Protein AF-A0A934GMV4-F1 (afdb_monomer_lite)

pLDDT: mean 93.2, std 3.25, range [79.25, 96.12]

Secondary structure (DSSP, 8-state):
-EEEEEETTEEEEEESHHHHHHHHHHHHSSHHHHHHTT-EEEEE-

Foldseek 3Di:
DWKWKDDPRDIGTQGDPVSVQVVCCVPQVGPVSCVVNVIDIDDDD

Structure (mmCIF, N/CA/C/O backbone):
data_AF-A0A934GMV4-F1
#
_entry.id   AF-A0A934GMV4-F1
#
loop_
_atom_site.group_PDB
_atom_site.id
_atom_site.type_symbol
_atom_site.label_atom_id
_atom_site.label_alt_id
_atom_site.label_comp_id
_atom_site.label_asym_id
_atom_site.label_entity_id
_atom_site.label_seq_id
_atom_site.pdbx_PDB_ins_code
_atom_site.Cartn_x
_atom_site.Cartn_y
_atom_site.Cartn_z
_atom_site.occupancy
_atom_site.B_iso_or_equiv
_atom_site.auth_seq_id
_atom_site.auth_comp_id
_atom_site.auth_asym_id
_atom_site.auth_atom_id
_atom_site.pdbx_PDB_model_num
ATOM 1 N N . MET A 1 1 ? -1.173 9.413 12.663 1.00 81.50 1 MET A N 1
ATOM 2 C CA . MET A 1 1 ? -2.259 8.715 11.941 1.00 81.50 1 MET A CA 1
ATOM 3 C C . MET A 1 1 ? -1.748 7.351 11.528 1.00 81.50 1 MET A C 1
ATOM 5 O O . MET A 1 1 ? -0.613 7.290 11.064 1.00 81.50 1 MET A O 1
ATOM 9 N N . ALA A 1 2 ? -2.520 6.290 11.770 1.00 91.06 2 ALA A N 1
ATOM 10 C CA . ALA A 1 2 ? -2.081 4.931 11.482 1.00 91.06 2 AL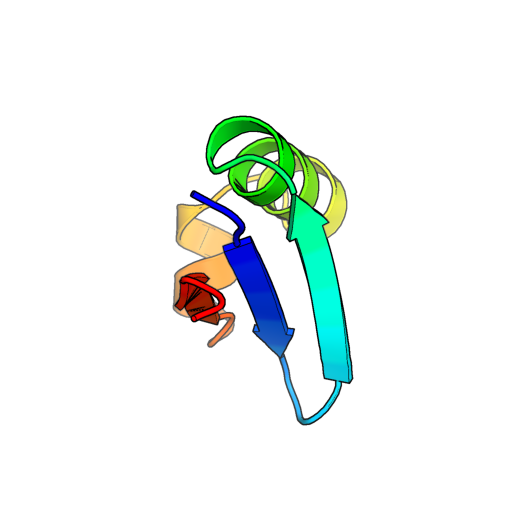A A CA 1
ATOM 11 C C . ALA A 1 2 ? -2.450 4.508 10.048 1.00 91.06 2 ALA A C 1
ATOM 13 O O . ALA A 1 2 ? -3.451 4.977 9.513 1.00 91.06 2 ALA A O 1
ATOM 14 N N . PHE A 1 3 ? -1.669 3.620 9.434 1.00 94.31 3 PHE A N 1
ATOM 15 C CA . PHE A 1 3 ? -1.895 3.094 8.090 1.00 94.31 3 PHE A CA 1
ATOM 16 C C . PHE A 1 3 ? -1.881 1.569 8.081 1.00 94.31 3 PHE A C 1
ATOM 18 O O . PHE A 1 3 ? -1.200 0.908 8.874 1.00 94.31 3 PHE A O 1
ATOM 25 N N . ARG A 1 4 ? -2.645 1.014 7.146 1.00 94.31 4 ARG A N 1
ATOM 26 C CA . ARG A 1 4 ? -2.670 -0.409 6.828 1.00 94.31 4 ARG A CA 1
ATOM 27 C C . ARG A 1 4 ? -2.473 -0.622 5.337 1.00 94.31 4 ARG A C 1
ATOM 29 O O . ARG A 1 4 ? -2.931 0.176 4.522 1.00 94.31 4 ARG A O 1
ATOM 36 N N . VAL A 1 5 ? -1.832 -1.726 5.000 1.00 94.62 5 VAL A N 1
ATOM 37 C CA . VAL A 1 5 ? -1.700 -2.224 3.634 1.00 94.62 5 VAL A CA 1
ATOM 38 C C . VAL A 1 5 ? -2.706 -3.349 3.431 1.00 94.62 5 VAL A C 1
ATOM 40 O O . VAL A 1 5 ? -2.815 -4.232 4.276 1.00 94.62 5 VAL A O 1
ATOM 43 N N . SER A 1 6 ? -3.449 -3.320 2.327 1.00 94.94 6 SER A N 1
ATOM 44 C CA . SER A 1 6 ? -4.394 -4.366 1.938 1.00 94.94 6 SER A CA 1
ATOM 45 C C . SER A 1 6 ? -4.043 -4.924 0.565 1.00 94.94 6 SER A C 1
ATOM 47 O O . SER A 1 6 ? -3.851 -4.165 -0.386 1.00 94.94 6 SER A O 1
ATOM 49 N N . TYR A 1 7 ? -3.969 -6.248 0.457 1.00 95.12 7 TYR A N 1
ATOM 50 C CA . TYR A 1 7 ? -3.675 -6.953 -0.785 1.00 95.12 7 TYR A CA 1
ATOM 51 C C . TYR A 1 7 ? -4.342 -8.330 -0.786 1.00 95.12 7 TYR A C 1
ATOM 53 O O . TYR A 1 7 ? -4.136 -9.122 0.129 1.00 95.12 7 TYR A O 1
ATOM 61 N N . LYS A 1 8 ? -5.158 -8.620 -1.811 1.00 92.81 8 LYS A N 1
ATOM 62 C CA . LYS A 1 8 ? -5.860 -9.912 -1.988 1.00 92.81 8 LYS A CA 1
ATOM 63 C C . LYS A 1 8 ? -6.592 -10.420 -0.729 1.00 92.81 8 LYS A C 1
ATOM 65 O O . LYS A 1 8 ? -6.578 -11.606 -0.428 1.00 92.81 8 LYS A O 1
ATOM 70 N N . GLY A 1 9 ? -7.226 -9.515 0.018 1.00 89.94 9 GLY A N 1
ATOM 71 C CA . GLY A 1 9 ? -7.959 -9.844 1.249 1.00 89.94 9 GLY A CA 1
ATOM 72 C C . GLY A 1 9 ? -7.094 -9.931 2.511 1.00 89.94 9 GLY A C 1
ATOM 73 O O . GLY A 1 9 ? -7.638 -9.945 3.611 1.00 89.94 9 GLY A O 1
A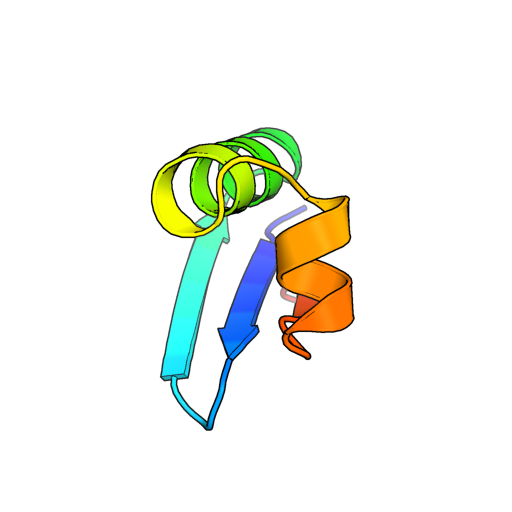TOM 74 N N . ILE A 1 10 ? -5.766 -9.903 2.386 1.00 91.06 10 ILE A N 1
ATOM 75 C CA . ILE A 1 10 ? -4.844 -9.794 3.520 1.00 91.06 10 ILE A CA 1
ATOM 76 C C . ILE A 1 10 ? -4.695 -8.320 3.884 1.00 91.06 10 ILE A C 1
ATOM 78 O O . ILE A 1 10 ? -4.565 -7.466 3.005 1.00 91.06 10 ILE A O 1
ATOM 82 N N . THR A 1 11 ? -4.719 -8.018 5.180 1.00 93.94 11 THR A N 1
ATOM 83 C CA . THR A 1 11 ? -4.534 -6.663 5.704 1.00 93.94 11 THR A CA 1
ATOM 84 C C . THR A 1 11 ? -3.439 -6.661 6.763 1.00 93.94 11 THR A C 1
ATOM 86 O O . THR A 1 11 ? -3.523 -7.409 7.731 1.00 93.94 11 THR A O 1
ATOM 89 N N . GLN A 1 12 ? -2.438 -5.799 6.596 1.00 92.44 12 GLN A N 1
ATOM 90 C CA . GLN A 1 12 ? -1.328 -5.619 7.527 1.00 92.44 12 GLN A CA 1
ATOM 91 C C . GLN A 1 12 ? -1.352 -4.199 8.091 1.00 92.44 12 GLN A C 1
ATOM 93 O O . GLN A 1 12 ? -1.324 -3.227 7.338 1.00 92.44 12 GLN A O 1
ATOM 98 N N . HIS A 1 13 ? -1.373 -4.069 9.415 1.00 92.62 13 HIS A N 1
ATOM 99 C CA . HIS A 1 13 ? -1.258 -2.778 10.094 1.00 92.62 13 HIS A CA 1
ATOM 100 C C . HIS A 1 13 ? 0.221 -2.416 10.248 1.00 92.62 13 HIS A C 1
ATOM 102 O O . HIS A 1 13 ? 1.011 -3.246 10.699 1.00 92.62 13 HIS A O 1
ATOM 108 N N . LEU A 1 14 ? 0.591 -1.201 9.837 1.00 90.75 14 LEU A N 1
ATOM 109 C CA . LEU A 1 14 ? 1.993 -0.775 9.733 1.00 90.75 14 LEU A CA 1
ATOM 110 C C . LEU A 1 14 ? 2.298 0.485 10.550 1.00 90.75 14 LEU A C 1
ATOM 112 O O . LEU A 1 14 ? 3.441 0.917 10.609 1.00 90.75 14 LEU A O 1
ATOM 116 N N . GLY A 1 15 ? 1.304 1.052 11.238 1.00 90.19 15 GLY A N 1
ATOM 117 C CA . GLY A 1 15 ? 1.512 2.250 12.042 1.00 90.19 15 GLY A CA 1
ATOM 118 C C . GLY A 1 15 ? 1.722 3.458 11.134 1.00 90.19 15 GLY A C 1
ATOM 119 O O . GLY A 1 15 ? 0.748 4.022 10.664 1.00 90.19 15 GLY A O 1
ATOM 120 N N . GLY A 1 16 ? 2.957 3.872 10.871 1.00 93.25 16 GLY A N 1
ATOM 121 C CA . GLY A 1 16 ? 3.245 5.075 10.083 1.00 93.25 16 GLY A CA 1
ATOM 122 C C . GLY A 1 16 ? 3.031 4.922 8.574 1.00 93.25 16 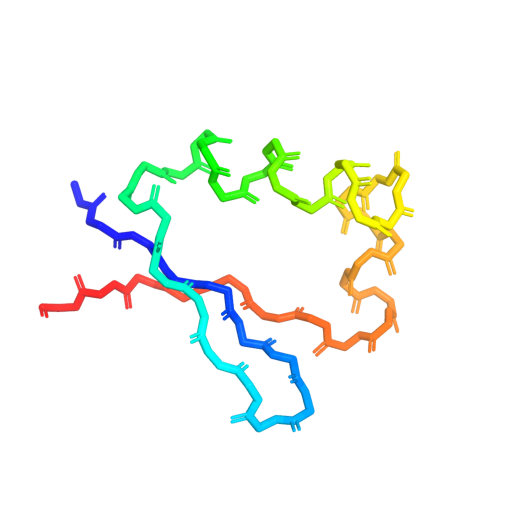GLY A C 1
ATOM 123 O O . GLY A 1 16 ? 3.048 3.818 8.030 1.00 93.25 16 GLY A O 1
ATOM 124 N N . LEU A 1 17 ? 2.887 6.059 7.881 1.00 91.94 17 LEU A N 1
ATOM 125 C CA . LEU A 1 17 ? 2.887 6.093 6.415 1.00 91.94 17 LEU A CA 1
ATOM 126 C C . LEU A 1 17 ? 4.239 5.629 5.861 1.00 91.94 17 LEU A C 1
ATOM 128 O O . LEU A 1 17 ? 4.287 4.845 4.922 1.00 91.94 17 LEU A O 1
ATOM 132 N N . GLU A 1 18 ? 5.328 6.081 6.480 1.00 93.56 18 GLU A N 1
ATOM 133 C CA . GLU A 1 18 ? 6.693 5.695 6.121 1.00 93.56 18 GLU A CA 1
ATOM 134 C C . GLU A 1 18 ? 6.896 4.183 6.252 1.00 93.56 18 GLU A C 1
ATOM 136 O O . GLU A 1 18 ? 7.278 3.529 5.288 1.00 93.56 18 GLU A O 1
ATOM 141 N N . SER A 1 19 ? 6.494 3.596 7.383 1.00 93.69 19 SER A N 1
ATOM 142 C CA . SER A 1 19 ? 6.519 2.144 7.592 1.00 93.69 19 SER A CA 1
ATOM 143 C C . SER A 1 19 ? 5.654 1.388 6.579 1.00 93.69 19 SER A C 1
ATOM 145 O O . SER A 1 19 ? 6.016 0.291 6.150 1.00 93.69 19 SER A O 1
ATOM 147 N N . ALA A 1 20 ? 4.524 1.972 6.158 1.00 94.25 20 ALA A N 1
ATOM 148 C CA . ALA A 1 20 ? 3.717 1.408 5.085 1.00 94.25 20 ALA A CA 1
ATOM 149 C C . ALA A 1 20 ? 4.487 1.374 3.760 1.00 94.25 20 ALA A C 1
ATOM 151 O O . ALA A 1 20 ? 4.521 0.333 3.111 1.00 94.25 20 ALA A O 1
ATOM 152 N N . PHE A 1 21 ? 5.161 2.461 3.387 1.00 93.56 21 PHE A N 1
ATOM 153 C CA . PHE A 1 21 ? 5.970 2.512 2.169 1.00 93.56 21 PHE A CA 1
ATOM 154 C C . PHE A 1 21 ? 7.206 1.614 2.225 1.00 93.56 21 PHE A C 1
ATOM 156 O O . PHE A 1 21 ? 7.472 0.905 1.255 1.00 93.56 21 PHE A O 1
ATOM 163 N N . GLU A 1 22 ? 7.920 1.565 3.349 1.00 95.06 22 GLU A N 1
ATOM 164 C CA . GLU A 1 22 ? 9.037 0.633 3.533 1.00 95.06 22 GLU A CA 1
ATOM 165 C C . GLU A 1 22 ? 8.591 -0.821 3.362 1.00 95.06 22 GLU A C 1
ATOM 167 O O . GLU A 1 22 ? 9.277 -1.615 2.717 1.00 95.06 22 GLU A O 1
ATOM 172 N N . PHE A 1 23 ? 7.420 -1.176 3.896 1.00 94.44 23 PHE A N 1
ATOM 173 C 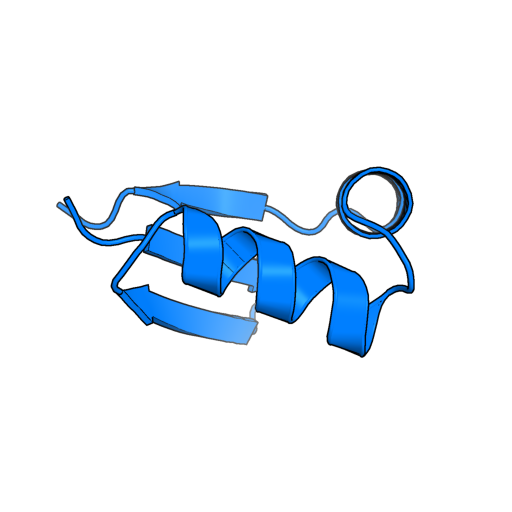CA . PHE A 1 23 ? 6.845 -2.505 3.718 1.00 94.44 23 PHE A CA 1
ATOM 174 C C . PHE A 1 23 ? 6.576 -2.816 2.240 1.00 94.44 23 PHE A C 1
ATOM 176 O O . PHE A 1 23 ? 6.929 -3.906 1.780 1.00 94.44 23 PHE A O 1
ATOM 183 N N . LEU A 1 24 ? 6.013 -1.857 1.490 1.00 94.88 24 LEU A N 1
ATOM 184 C CA . LEU A 1 24 ? 5.781 -2.006 0.050 1.00 94.88 24 LEU A CA 1
ATOM 185 C C . LEU A 1 24 ? 7.093 -2.216 -0.711 1.00 94.88 24 LEU A C 1
ATOM 187 O O . LEU A 1 24 ? 7.196 -3.148 -1.504 1.00 94.88 24 LEU A O 1
ATOM 191 N N . VAL A 1 25 ? 8.113 -1.401 -0.435 1.00 96.06 25 VAL A N 1
ATOM 192 C CA . VAL A 1 25 ? 9.432 -1.514 -1.077 1.00 96.06 25 VAL A CA 1
ATOM 193 C C . VAL A 1 25 ? 10.080 -2.863 -0.761 1.00 96.06 25 VAL A C 1
ATOM 195 O O . VAL A 1 25 ? 10.603 -3.512 -1.662 1.00 96.06 25 VAL A O 1
ATOM 198 N N . ARG A 1 26 ? 9.994 -3.345 0.484 1.00 95.50 26 ARG A N 1
ATOM 199 C CA . ARG A 1 26 ? 10.559 -4.649 0.875 1.00 95.50 26 ARG A CA 1
ATOM 200 C C . ARG A 1 26 ? 9.880 -5.839 0.194 1.00 95.50 26 ARG A C 1
ATOM 202 O O . ARG A 1 26 ? 10.556 -6.822 -0.084 1.00 95.50 26 ARG A O 1
ATOM 209 N N . HIS A 1 27 ? 8.571 -5.773 -0.054 1.00 94.94 27 HIS A N 1
ATOM 210 C CA . HIS A 1 27 ? 7.805 -6.905 -0.599 1.00 94.94 27 HIS A CA 1
ATOM 211 C C . HIS A 1 27 ? 7.636 -6.861 -2.125 1.00 94.94 27 HIS A C 1
ATOM 213 O O . HIS A 1 27 ? 7.570 -7.913 -2.756 1.00 94.94 27 HIS A O 1
ATOM 219 N N . TRP A 1 28 ? 7.584 -5.670 -2.729 1.00 95.69 28 TRP A N 1
ATOM 220 C CA . TRP A 1 28 ? 7.351 -5.475 -4.170 1.00 95.69 28 TRP A CA 1
ATOM 221 C C . TRP A 1 28 ? 8.508 -4.776 -4.898 1.00 95.69 28 TRP A C 1
ATOM 223 O O . TRP A 1 28 ? 8.450 -4.578 -6.112 1.00 95.69 28 TRP A O 1
ATOM 233 N N . GLY A 1 29 ? 9.570 -4.392 -4.189 1.00 94.44 29 GLY A N 1
ATOM 234 C CA . GLY A 1 29 ? 10.732 -3.688 -4.739 1.00 94.44 29 GLY A CA 1
ATOM 235 C C . GLY A 1 29 ? 10.521 -2.182 -4.919 1.00 94.44 29 GLY A C 1
ATOM 236 O O . GLY A 1 29 ? 11.480 -1.422 -4.843 1.00 94.44 29 GLY A O 1
ATOM 237 N N . SER A 1 30 ? 9.282 -1.729 -5.118 1.00 94.44 30 SER A N 1
ATOM 238 C CA . SER A 1 30 ? 8.907 -0.314 -5.086 1.00 94.44 30 SER A CA 1
ATOM 239 C C . SER A 1 30 ? 7.433 -0.144 -4.716 1.00 94.44 30 SER A C 1
ATOM 241 O O . SER A 1 30 ? 6.635 -1.080 -4.803 1.00 94.44 30 SER A O 1
ATOM 243 N N . SER A 1 31 ? 7.062 1.069 -4.313 1.00 92.31 31 SER A N 1
ATOM 244 C CA . SER A 1 31 ? 5.668 1.435 -4.059 1.00 92.31 31 SER A CA 1
ATOM 245 C C . SER A 1 31 ? 4.820 1.416 -5.332 1.00 92.31 31 SER A C 1
ATOM 247 O O . SER A 1 31 ? 3.715 0.884 -5.302 1.00 92.31 31 SER A O 1
ATOM 249 N N . GLU A 1 32 ? 5.349 1.903 -6.459 1.00 95.62 32 GLU A N 1
ATOM 250 C CA . GLU A 1 32 ? 4.682 1.842 -7.770 1.00 95.62 32 GLU A CA 1
ATOM 251 C C . GLU A 1 32 ? 4.309 0.413 -8.159 1.00 95.62 32 GLU A C 1
ATOM 253 O O . GLU A 1 32 ? 3.140 0.144 -8.423 1.00 95.62 32 GLU A O 1
ATOM 258 N N . LYS A 1 33 ? 5.254 -0.533 -8.080 1.00 95.00 33 LYS A N 1
ATOM 259 C CA . LYS A 1 33 ? 4.982 -1.949 -8.379 1.00 95.00 33 LYS A CA 1
ATOM 260 C C . LYS A 1 33 ? 3.931 -2.549 -7.455 1.00 95.00 33 LYS A C 1
ATOM 262 O O . LYS A 1 33 ? 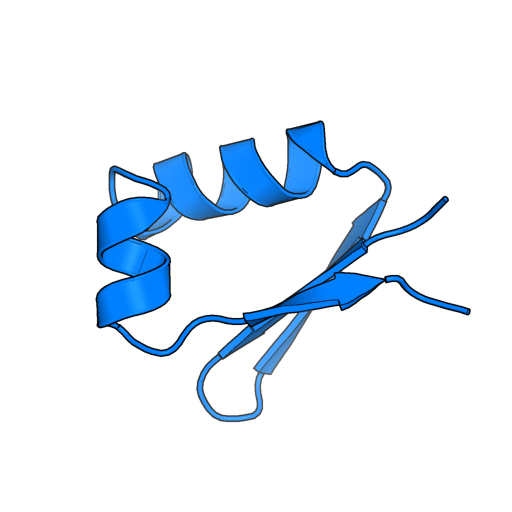3.143 -3.392 -7.877 1.00 95.00 33 LYS A O 1
ATOM 267 N N . ALA A 1 34 ? 3.907 -2.132 -6.190 1.00 95.19 34 ALA A N 1
ATOM 268 C CA . ALA A 1 34 ? 2.880 -2.578 -5.263 1.00 95.19 34 ALA A CA 1
ATOM 269 C C . ALA A 1 34 ? 1.493 -2.057 -5.676 1.00 95.19 34 ALA A C 1
ATOM 271 O O . ALA A 1 34 ? 0.526 -2.819 -5.686 1.00 95.19 34 ALA A O 1
ATOM 272 N N . PHE A 1 35 ? 1.388 -0.787 -6.073 1.00 94.12 35 PHE A N 1
ATOM 273 C CA . PHE A 1 35 ? 0.128 -0.218 -6.556 1.00 94.12 35 PHE A CA 1
ATOM 274 C C . PHE A 1 35 ? -0.328 -0.851 -7.876 1.00 94.12 35 PHE A C 1
ATOM 276 O O . PHE A 1 35 ? -1.504 -1.193 -7.995 1.00 94.12 35 PHE A O 1
ATOM 283 N N . GLU A 1 36 ? 0.585 -1.100 -8.817 1.00 96.12 36 GLU A N 1
ATOM 284 C CA . GLU A 1 36 ? 0.307 -1.845 -10.057 1.00 96.12 36 GLU A CA 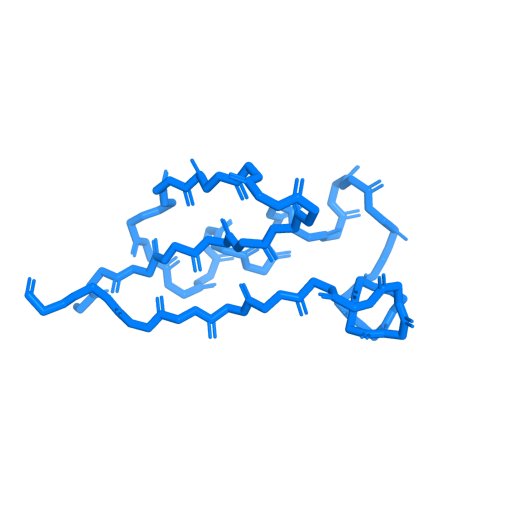1
ATOM 285 C C . GLU A 1 36 ? -0.172 -3.274 -9.773 1.00 96.12 36 GLU A C 1
ATOM 287 O O . GLU A 1 36 ? -1.084 -3.774 -10.431 1.00 96.12 36 GLU A O 1
ATOM 292 N N . ALA A 1 37 ? 0.377 -3.920 -8.739 1.00 94.12 37 ALA A N 1
ATOM 293 C CA . ALA A 1 37 ? -0.083 -5.224 -8.270 1.00 94.12 37 ALA A CA 1
ATOM 294 C C . ALA A 1 37 ? -1.458 -5.171 -7.569 1.00 94.12 37 ALA A C 1
ATOM 296 O O . ALA A 1 37 ? -2.012 -6.219 -7.233 1.00 94.12 37 ALA A O 1
ATOM 297 N N . GLY A 1 38 ? -2.029 -3.984 -7.344 1.00 95.38 38 GLY A N 1
ATOM 298 C CA . GLY A 1 38 ? -3.332 -3.793 -6.703 1.00 95.38 38 GLY A CA 1
ATOM 299 C C . GLY A 1 38 ? -3.278 -3.707 -5.176 1.00 95.38 38 GLY A C 1
ATOM 300 O O . GLY A 1 38 ? -4.306 -3.880 -4.513 1.00 95.38 38 GLY A O 1
ATOM 301 N N . VAL A 1 39 ? -2.100 -3.459 -4.600 1.00 96.06 39 VAL A N 1
ATOM 302 C CA . VAL A 1 39 ? -1.940 -3.186 -3.168 1.00 96.06 39 VAL A CA 1
ATOM 303 C C . VAL A 1 39 ? -2.531 -1.815 -2.834 1.00 96.06 39 VAL A C 1
ATOM 305 O O . VAL A 1 39 ? -2.382 -0.860 -3.591 1.00 96.06 39 VAL A O 1
ATOM 308 N N . LYS A 1 40 ? -3.203 -1.695 -1.686 1.00 95.19 40 LYS A N 1
ATOM 309 C CA . LYS A 1 40 ? -3.815 -0.441 -1.224 1.00 95.19 40 LYS A CA 1
ATOM 310 C C . LYS A 1 40 ? -3.247 -0.033 0.124 1.00 95.19 40 LYS A C 1
ATOM 312 O O . LYS A 1 40 ? -3.256 -0.837 1.051 1.00 95.19 40 LYS A O 1
ATOM 317 N N . VAL A 1 41 ? -2.822 1.220 0.251 1.00 94.56 41 VAL A N 1
ATOM 318 C CA . VAL A 1 41 ? -2.477 1.836 1.540 1.00 94.56 41 VAL A CA 1
ATOM 319 C C . VAL A 1 41 ? -3.677 2.647 1.999 1.00 94.56 41 VAL A C 1
ATOM 321 O O . VAL A 1 41 ? -4.143 3.526 1.279 1.00 94.56 41 VAL A O 1
ATOM 324 N N . LEU A 1 42 ? -4.202 2.337 3.179 1.00 93.75 42 LEU A N 1
ATOM 325 C CA . LEU A 1 42 ? -5.399 2.969 3.723 1.00 93.75 42 LEU A CA 1
ATOM 326 C C . LEU A 1 42 ? -5.102 3.531 5.116 1.00 93.75 42 LEU A C 1
ATOM 328 O O . LEU A 1 42 ? -4.437 2.848 5.901 1.00 93.75 42 LEU A O 1
ATOM 332 N N . PRO A 1 43 ? -5.601 4.731 5.457 1.00 92.56 43 PRO A N 1
ATOM 333 C CA . PRO A 1 43 ? -5.572 5.199 6.832 1.00 92.56 43 PRO A CA 1
ATOM 334 C C . PRO A 1 43 ? -6.450 4.294 7.706 1.00 92.56 43 PRO A C 1
ATOM 336 O O . PRO A 1 43 ? -7.467 3.753 7.262 1.00 92.56 43 PRO A O 1
ATOM 339 N N . VAL A 1 44 ? -6.031 4.115 8.949 1.00 89.38 44 VAL A N 1
ATOM 340 C CA . VAL A 1 44 ? -6.794 3.450 10.003 1.00 89.38 44 VAL A CA 1
ATOM 341 C C . VAL A 1 44 ? -7.412 4.561 10.850 1.00 89.38 44 VAL A C 1
ATOM 343 O O . VAL A 1 44 ? -6.671 5.387 11.388 1.00 89.38 44 VAL A O 1
ATOM 346 N N . LEU A 1 45 ? -8.750 4.603 10.874 1.00 79.25 45 LEU A N 1
ATOM 347 C CA . LEU A 1 45 ? -9.550 5.476 11.740 1.00 79.25 45 LEU A CA 1
ATOM 348 C C . LEU A 1 45 ? -9.531 4.967 13.181 1.00 79.25 45 LEU A C 1
ATOM 350 O O . LEU A 1 45 ? -9.553 3.725 13.350 1.00 79.25 45 LEU A O 1
#

Radius of gyration: 9.42 Å; chains: 1; bounding box: 20×19×22 Å

Sequence (45 aa):
MAFRVSYKGITQHLGGLESAFEFLVRHWGSSEKAFEAGVKVLPVL